Protein AF-A0A7S1B386-F1 (afdb_monomer_lite)

pLDDT: mean 81.48, std 10.41, range [51.34, 94.38]

Organism: Noctiluca scintillans (NCBI:txid2966)

Secondary structure (DSSP, 8-state):
---HHHHHHHHHHHHHHHHHHHHHHHHHHHHS-S-SSPPHHHHHHHIIIIIT-GGGS-TTT---HHHHHHTT-TT-SS-HHHHHHHHHHHHHT-B---S-TT---BHHHHHHHHHHHHHHHHHHHHHHHHHHHHHHT-

Sequence (138 aa):
AMGTWSKVTISAGFLLNLIMQWCFCAVAFSSFGDSDLPDVSAAKRWRYGVGHSDFWSDPVTSASLVSRVCGGDASLSFSTDQLNVVSTIAQYTQDLDLLVTTLPLTQGPILSMVASTLWSIVMCADLVDCIPLFLASS

Radius of gyration: 24.49 Å; chains: 1; bounding box: 49×34×74 Å

Structure (mmCIF, N/CA/C/O backbone):
data_AF-A0A7S1B386-F1
#
_entry.id   AF-A0A7S1B386-F1
#
loop_
_atom_site.group_PDB
_atom_site.id
_atom_site.type_symbol
_atom_site.label_atom_id
_atom_site.label_alt_id
_atom_site.label_comp_id
_atom_site.label_asym_id
_atom_site.label_entity_id
_atom_site.label_seq_id
_atom_site.pdbx_PDB_ins_code
_atom_site.Cartn_x
_atom_site.Cartn_y
_atom_site.Cartn_z
_atom_site.occupancy
_atom_site.B_iso_or_equiv
_atom_site.auth_seq_id
_atom_site.auth_comp_id
_atom_site.auth_asym_id
_atom_site.auth_atom_id
_atom_site.pdbx_PDB_model_num
ATOM 1 N N . ALA A 1 1 ? 23.442 9.063 -37.565 1.00 52.59 1 ALA A N 1
ATOM 2 C CA . ALA A 1 1 ? 21.992 9.271 -37.362 1.00 52.59 1 ALA A CA 1
ATOM 3 C C . ALA A 1 1 ? 21.390 7.948 -36.911 1.00 52.59 1 ALA A C 1
ATOM 5 O O . ALA A 1 1 ? 21.724 6.940 -37.515 1.00 52.59 1 ALA A O 1
ATOM 6 N N . MET A 1 2 ? 20.576 7.918 -35.850 1.00 59.19 2 MET A N 1
ATOM 7 C CA . MET A 1 2 ? 19.915 6.677 -35.414 1.00 59.19 2 MET A CA 1
ATOM 8 C C . MET A 1 2 ? 19.032 6.131 -36.542 1.00 59.19 2 MET A C 1
ATOM 10 O O . MET A 1 2 ? 18.110 6.824 -36.986 1.00 59.19 2 MET A O 1
ATOM 14 N N . GLY A 1 3 ? 19.319 4.908 -36.990 1.00 72.00 3 GLY A N 1
ATOM 15 C CA . GLY A 1 3 ? 18.514 4.208 -37.984 1.00 72.00 3 GLY A CA 1
ATOM 16 C C . GLY A 1 3 ? 17.096 3.950 -37.472 1.00 72.00 3 GLY A C 1
ATOM 17 O O . GLY A 1 3 ? 16.866 3.808 -36.270 1.00 72.00 3 GLY A O 1
ATOM 18 N N . THR A 1 4 ? 16.126 3.891 -38.385 1.00 77.06 4 THR A N 1
ATOM 19 C CA . THR A 1 4 ? 14.712 3.630 -38.059 1.00 77.06 4 THR A CA 1
ATOM 20 C C . THR A 1 4 ? 14.536 2.333 -37.261 1.00 77.06 4 THR A C 1
ATOM 22 O O . THR A 1 4 ? 13.754 2.305 -36.316 1.00 77.06 4 THR A O 1
ATOM 25 N N . TRP A 1 5 ? 15.326 1.298 -37.567 1.00 73.38 5 TRP A N 1
ATOM 26 C CA . TRP A 1 5 ? 15.319 0.013 -36.862 1.00 73.38 5 TRP A CA 1
ATOM 27 C C . TRP A 1 5 ? 15.709 0.126 -35.388 1.00 73.38 5 TRP A C 1
ATOM 29 O O . TRP A 1 5 ? 15.027 -0.437 -34.539 1.00 73.38 5 TRP A O 1
ATOM 39 N N . SER A 1 6 ? 16.725 0.929 -35.056 1.00 73.31 6 SER A N 1
ATOM 40 C CA . SER A 1 6 ? 17.130 1.152 -33.663 1.00 73.31 6 SER A CA 1
ATOM 41 C C . SER A 1 6 ? 16.005 1.789 -32.846 1.00 73.31 6 SER A C 1
ATOM 43 O O . SER A 1 6 ? 15.781 1.415 -31.699 1.00 73.31 6 SER A O 1
ATOM 45 N N . LYS A 1 7 ? 15.251 2.718 -33.446 1.00 76.88 7 LYS A N 1
ATOM 46 C CA . LYS A 1 7 ? 14.115 3.374 -32.782 1.00 76.88 7 LYS A CA 1
ATOM 47 C C . LYS A 1 7 ? 12.992 2.380 -32.491 1.00 76.88 7 LYS A C 1
ATOM 49 O O . LYS A 1 7 ? 12.478 2.365 -31.379 1.00 76.88 7 LYS A O 1
ATOM 54 N N . VAL A 1 8 ? 12.656 1.532 -33.466 1.00 80.69 8 VAL A N 1
ATOM 55 C CA . VAL A 1 8 ? 11.620 0.498 -33.316 1.00 80.69 8 VAL A CA 1
ATOM 56 C C . VAL A 1 8 ? 11.983 -0.483 -32.201 1.00 80.69 8 VAL A C 1
ATOM 58 O O . VAL A 1 8 ? 11.147 -0.751 -31.341 1.00 80.69 8 VAL A O 1
ATOM 61 N N . THR A 1 9 ? 13.228 -0.964 -32.161 1.00 78.31 9 THR A N 1
ATOM 62 C CA . THR A 1 9 ? 13.678 -1.919 -31.137 1.00 78.31 9 THR A CA 1
ATOM 63 C C . THR A 1 9 ? 13.667 -1.312 -29.734 1.00 78.31 9 THR A C 1
ATOM 65 O O . THR A 1 9 ? 13.185 -1.950 -28.799 1.00 78.31 9 THR A O 1
ATOM 68 N N . ILE A 1 10 ? 14.122 -0.063 -29.578 1.00 78.31 10 ILE A N 1
ATOM 69 C CA . ILE A 1 10 ? 14.097 0.645 -28.286 1.00 78.31 10 ILE A CA 1
ATOM 70 C C . ILE A 1 10 ? 12.654 0.846 -27.808 1.00 78.31 10 ILE A C 1
ATOM 72 O O . ILE A 1 10 ? 12.336 0.557 -26.655 1.00 78.31 10 ILE A O 1
ATOM 76 N N . SER A 1 11 ? 11.759 1.296 -28.693 1.00 80.31 11 SER A N 1
ATOM 77 C CA . SER A 1 11 ? 10.344 1.470 -28.355 1.00 80.31 11 SER A CA 1
ATOM 78 C C . SER A 1 11 ? 9.672 0.146 -27.979 1.00 80.31 11 SER A C 1
ATOM 80 O O . SER A 1 11 ? 8.919 0.105 -27.008 1.00 80.31 11 SER A O 1
ATOM 82 N N . ALA A 1 12 ? 9.969 -0.943 -28.692 1.00 82.88 12 ALA A N 1
ATOM 83 C CA . ALA A 1 12 ? 9.451 -2.270 -28.367 1.00 82.88 12 ALA A CA 1
ATOM 84 C C . ALA A 1 12 ? 9.957 -2.775 -27.004 1.00 82.88 12 ALA A C 1
ATOM 86 O O . ALA A 1 12 ? 9.168 -3.301 -26.221 1.00 82.88 12 ALA A O 1
ATOM 87 N N . GLY A 1 13 ? 11.240 -2.564 -26.686 1.00 81.88 13 GLY A N 1
ATOM 88 C CA . GLY A 1 13 ? 11.818 -2.918 -25.387 1.00 81.88 13 GLY A CA 1
ATOM 89 C C . GLY A 1 13 ? 11.176 -2.154 -24.228 1.00 81.88 13 GLY A C 1
ATOM 90 O O . GLY A 1 13 ? 10.820 -2.750 -23.214 1.00 81.88 13 GLY A O 1
ATOM 91 N N . PHE A 1 14 ? 10.939 -0.852 -24.399 1.00 81.62 14 PHE A N 1
ATOM 92 C CA . PHE A 1 14 ? 10.249 -0.047 -23.390 1.00 81.62 14 PHE A CA 1
ATOM 93 C C . PHE A 1 14 ? 8.806 -0.518 -23.152 1.00 81.62 14 PHE A C 1
ATOM 95 O O . PHE A 1 14 ? 8.384 -0.660 -22.004 1.00 81.62 14 PHE A O 1
ATOM 102 N N . LEU A 1 15 ? 8.059 -0.819 -24.220 1.00 85.25 15 LEU A N 1
ATOM 103 C CA . LEU A 1 15 ? 6.699 -1.356 -24.109 1.00 85.25 15 LEU A CA 1
ATOM 104 C C . LEU A 1 15 ? 6.677 -2.718 -23.408 1.00 85.25 15 LEU A C 1
ATOM 106 O O . LEU A 1 15 ? 5.839 -2.938 -22.536 1.00 85.25 15 LEU A O 1
ATOM 110 N N . LEU A 1 16 ? 7.614 -3.609 -23.742 1.00 85.50 16 LEU A N 1
ATOM 111 C CA . LEU A 1 16 ? 7.745 -4.899 -23.069 1.00 85.50 16 LEU A CA 1
ATOM 112 C C . LEU A 1 16 ? 8.034 -4.718 -21.574 1.00 85.50 16 LEU A C 1
ATOM 114 O O . LEU A 1 16 ? 7.426 -5.396 -20.752 1.00 85.50 16 LEU A O 1
ATOM 118 N N . ASN A 1 17 ? 8.902 -3.774 -21.214 1.00 84.06 17 ASN A N 1
ATOM 119 C CA . ASN A 1 17 ? 9.194 -3.459 -19.821 1.00 84.06 17 ASN A CA 1
ATOM 120 C C . ASN A 1 17 ? 7.954 -2.950 -19.067 1.00 84.06 17 ASN A C 1
ATOM 122 O O . ASN A 1 17 ? 7.694 -3.413 -17.961 1.00 84.06 17 ASN A O 1
ATOM 126 N N . LEU A 1 18 ? 7.138 -2.080 -19.671 1.00 84.31 18 LEU A N 1
ATOM 127 C CA . LEU A 1 18 ? 5.869 -1.653 -19.065 1.00 84.31 18 LEU A CA 1
ATOM 128 C C . LEU A 1 18 ? 4.897 -2.822 -18.863 1.00 84.31 18 LEU A C 1
ATOM 130 O O . LEU A 1 18 ? 4.250 -2.910 -17.821 1.00 84.31 18 LEU A O 1
ATOM 134 N N . ILE A 1 19 ? 4.812 -3.737 -19.833 1.00 88.94 19 ILE A N 1
ATOM 135 C CA . ILE A 1 19 ? 3.980 -4.941 -19.720 1.00 88.94 19 ILE A CA 1
ATOM 136 C C . ILE A 1 19 ? 4.492 -5.833 -18.585 1.00 88.94 19 ILE A C 1
ATOM 138 O O . ILE A 1 19 ? 3.699 -6.287 -17.769 1.00 88.94 19 ILE A O 1
ATOM 142 N N . MET A 1 20 ? 5.805 -6.050 -18.489 1.00 83.19 20 MET A N 1
ATOM 143 C CA . MET A 1 20 ? 6.414 -6.845 -17.419 1.00 83.19 20 MET A CA 1
ATOM 144 C C . MET A 1 20 ? 6.214 -6.206 -16.042 1.00 83.19 20 MET A C 1
ATOM 146 O O . MET A 1 20 ? 5.880 -6.915 -15.095 1.00 83.19 20 MET A O 1
ATOM 150 N N . GLN A 1 21 ? 6.349 -4.880 -15.939 1.00 85.19 21 GLN A N 1
ATOM 151 C CA . GLN A 1 21 ? 6.043 -4.112 -14.730 1.00 85.19 21 GLN A CA 1
ATOM 152 C C . GLN A 1 21 ? 4.589 -4.291 -14.313 1.00 85.19 21 GLN A C 1
ATOM 154 O O . GLN A 1 21 ? 4.304 -4.611 -13.160 1.00 85.19 21 GLN A O 1
ATOM 159 N N . TRP A 1 22 ? 3.666 -4.147 -15.261 1.00 87.62 22 TRP A N 1
ATOM 160 C CA . TRP A 1 22 ? 2.250 -4.345 -15.003 1.00 87.62 22 TRP A CA 1
ATOM 161 C C . TRP A 1 22 ? 1.940 -5.785 -14.580 1.00 87.62 22 TRP A C 1
ATOM 163 O O . TRP A 1 22 ? 1.255 -5.983 -13.581 1.00 87.62 22 TRP A O 1
ATOM 173 N N . CYS A 1 23 ? 2.492 -6.785 -15.272 1.00 88.06 23 CYS A N 1
ATOM 174 C CA . CYS A 1 23 ? 2.344 -8.195 -14.916 1.00 88.06 23 CYS A CA 1
ATOM 175 C C . CYS A 1 23 ? 2.892 -8.485 -13.517 1.00 88.06 23 CYS A C 1
ATOM 177 O O . CYS A 1 23 ? 2.242 -9.184 -12.748 1.00 88.06 23 CYS A O 1
ATOM 179 N N . PHE A 1 24 ? 4.052 -7.932 -13.158 1.00 84.31 24 PHE A N 1
ATOM 180 C CA . PHE A 1 24 ? 4.607 -8.078 -11.816 1.00 84.31 24 PHE A CA 1
ATOM 181 C C . PHE A 1 24 ? 3.700 -7.447 -10.763 1.00 84.31 24 PHE A C 1
ATOM 183 O O . PHE A 1 24 ? 3.382 -8.105 -9.780 1.00 84.31 24 PHE A O 1
ATOM 190 N N . CYS A 1 25 ? 3.224 -6.218 -10.980 1.00 84.19 25 CYS A N 1
ATOM 191 C CA . CYS A 1 25 ? 2.272 -5.574 -10.074 1.00 84.19 25 CYS A CA 1
ATOM 192 C C . CYS A 1 25 ? 0.965 -6.371 -9.959 1.00 84.19 25 CYS A C 1
ATOM 194 O O . CYS A 1 25 ? 0.437 -6.507 -8.861 1.00 84.19 25 CYS A O 1
ATOM 196 N N . ALA A 1 26 ? 0.465 -6.937 -11.060 1.00 85.12 26 ALA A N 1
ATOM 197 C CA . ALA A 1 26 ? -0.731 -7.773 -11.070 1.00 85.12 26 ALA A CA 1
ATOM 198 C C . ALA A 1 26 ? -0.521 -9.086 -10.301 1.00 85.12 26 ALA A C 1
ATOM 200 O O . ALA A 1 26 ? -1.368 -9.455 -9.493 1.00 85.12 26 ALA A O 1
ATOM 201 N N . VAL A 1 27 ? 0.619 -9.756 -10.496 1.00 84.50 27 VAL A N 1
ATOM 202 C CA . VAL A 1 27 ? 0.991 -10.973 -9.760 1.00 84.50 27 VAL A CA 1
ATOM 203 C C . VAL A 1 27 ? 1.231 -10.663 -8.289 1.00 84.50 27 VAL A C 1
ATOM 205 O O . VAL A 1 27 ? 0.808 -11.437 -7.439 1.00 84.50 27 VAL A O 1
ATOM 208 N N . ALA A 1 28 ? 1.868 -9.541 -7.963 1.00 81.56 28 ALA A N 1
ATOM 209 C CA . ALA A 1 28 ? 2.060 -9.113 -6.586 1.00 81.56 28 ALA A CA 1
ATOM 210 C C . ALA A 1 28 ? 0.710 -8.824 -5.920 1.00 81.56 28 ALA A C 1
ATOM 212 O O . ALA A 1 28 ? 0.461 -9.290 -4.813 1.00 81.56 28 ALA A O 1
ATOM 213 N N . PHE A 1 29 ? -0.196 -8.146 -6.625 1.00 78.81 29 PHE A N 1
ATOM 214 C CA . PHE A 1 29 ? -1.556 -7.908 -6.160 1.00 78.81 29 PHE A CA 1
ATOM 215 C C . PHE A 1 29 ? -2.354 -9.207 -5.990 1.00 78.81 29 PHE A C 1
ATOM 217 O O . PHE A 1 29 ? -3.084 -9.334 -5.022 1.00 78.81 29 PHE A O 1
ATOM 224 N N . SER A 1 30 ? -2.216 -10.196 -6.875 1.00 75.75 30 SER A N 1
ATOM 225 C CA . SER A 1 30 ? -2.954 -11.459 -6.740 1.00 75.75 30 SER A CA 1
ATOM 226 C C . SER A 1 30 ? -2.331 -12.430 -5.734 1.00 75.75 30 SER A C 1
ATOM 228 O O . SER A 1 30 ? -3.049 -13.186 -5.098 1.00 75.75 30 SER A O 1
ATOM 230 N N . SER A 1 31 ? -1.001 -12.452 -5.622 1.00 69.25 31 SER A N 1
ATOM 231 C CA . SER A 1 31 ? -0.255 -13.458 -4.842 1.00 69.25 31 SER A CA 1
ATOM 232 C C . SER A 1 31 ? 0.057 -12.994 -3.426 1.00 69.25 31 SER A C 1
ATOM 234 O O . SER A 1 31 ? 0.184 -13.821 -2.531 1.00 69.25 31 SER A O 1
ATOM 236 N N . PHE A 1 32 ? 0.191 -11.682 -3.223 1.00 62.12 32 PHE A N 1
ATOM 237 C CA . PHE A 1 32 ? 0.335 -11.070 -1.900 1.00 62.12 32 PHE A CA 1
ATOM 238 C C . PHE A 1 32 ? -0.915 -10.291 -1.472 1.00 62.12 32 PHE A C 1
ATOM 240 O O . PHE A 1 32 ? -0.957 -9.789 -0.354 1.00 62.12 32 PHE A O 1
ATOM 247 N N . GLY A 1 33 ? -1.918 -10.158 -2.347 1.00 57.34 33 GLY A N 1
ATOM 248 C CA . GLY A 1 33 ? -3.206 -9.543 -2.020 1.00 57.34 33 GLY A CA 1
ATOM 249 C C . GLY A 1 33 ? -4.317 -10.539 -1.702 1.00 57.34 33 GLY A C 1
ATOM 250 O O . GLY A 1 33 ? -5.454 -10.098 -1.543 1.00 57.34 33 GLY A O 1
ATOM 251 N N . ASP A 1 34 ? -4.009 -11.835 -1.541 1.00 56.66 34 ASP A N 1
ATOM 252 C CA . ASP A 1 34 ? -4.797 -12.684 -0.638 1.00 56.66 34 ASP A CA 1
ATOM 253 C C . ASP A 1 34 ? -4.614 -12.083 0.757 1.00 56.66 34 ASP A C 1
ATOM 255 O O . ASP A 1 34 ? -3.609 -12.268 1.442 1.00 56.66 34 ASP A O 1
ATOM 259 N N . SER A 1 35 ? -5.513 -11.164 1.069 1.00 58.50 35 SER A N 1
ATOM 260 C CA . SER A 1 35 ? -5.289 -10.174 2.090 1.00 58.50 35 SER A CA 1
ATOM 261 C C . SER A 1 35 ? -5.550 -10.787 3.457 1.00 58.50 35 SER A C 1
ATOM 263 O O . SER A 1 35 ? -6.674 -11.183 3.750 1.00 58.50 35 SER A O 1
ATOM 265 N N . ASP A 1 36 ? -4.571 -10.701 4.359 1.00 63.16 36 ASP A N 1
ATOM 266 C CA . ASP A 1 36 ? -4.840 -10.718 5.809 1.00 63.16 36 ASP A CA 1
ATOM 267 C C . ASP A 1 36 ? -5.871 -9.634 6.205 1.00 63.16 36 ASP A C 1
ATOM 269 O O . ASP A 1 36 ? -6.411 -9.622 7.311 1.00 63.16 36 ASP A O 1
ATOM 273 N N . LEU A 1 37 ? -6.170 -8.699 5.293 1.00 75.75 37 LEU A N 1
ATOM 274 C CA . LEU A 1 37 ? -7.257 -7.747 5.431 1.00 75.75 37 LEU A CA 1
ATOM 275 C C . LEU A 1 37 ? -8.614 -8.441 5.207 1.00 75.75 37 LEU A C 1
ATOM 277 O O . LEU A 1 37 ? -8.853 -9.028 4.151 1.00 75.75 37 LEU A O 1
ATOM 281 N N . PRO A 1 38 ? -9.551 -8.333 6.159 1.00 81.69 38 PRO A N 1
ATOM 282 C CA . PRO A 1 38 ? -10.901 -8.836 5.976 1.00 81.69 38 PRO A CA 1
ATOM 283 C C . PRO A 1 38 ? -11.626 -8.056 4.877 1.00 81.69 38 PRO A C 1
ATOM 285 O O . PRO A 1 38 ? -11.454 -6.842 4.738 1.00 81.69 38 PRO A O 1
ATOM 288 N N . ASP A 1 39 ? -12.532 -8.734 4.169 1.00 87.31 39 ASP A N 1
ATOM 289 C CA . ASP A 1 39 ? -13.489 -8.059 3.293 1.00 87.31 39 ASP A CA 1
ATOM 290 C C . ASP A 1 39 ? -14.220 -6.934 4.051 1.00 87.31 39 ASP A C 1
ATOM 292 O O . ASP A 1 39 ? -14.539 -7.048 5.241 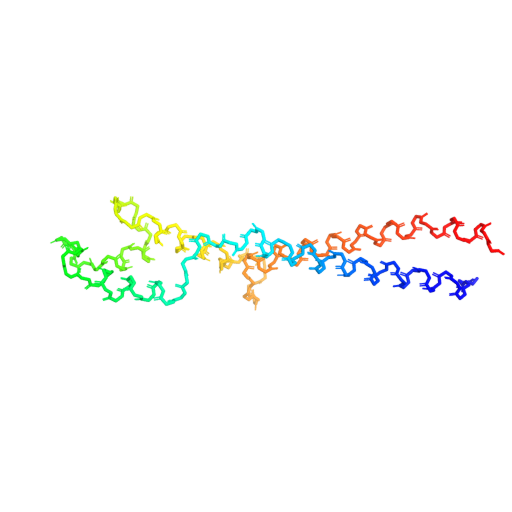1.00 87.31 39 ASP A O 1
ATOM 296 N N . VAL A 1 40 ? -14.549 -5.853 3.345 1.00 88.31 40 VAL A N 1
ATOM 297 C CA . VAL A 1 40 ? -15.209 -4.675 3.918 1.00 88.31 40 VAL A CA 1
ATOM 298 C C . VAL A 1 40 ? -16.518 -5.059 4.611 1.00 88.31 40 VAL A C 1
ATOM 300 O O . VAL A 1 40 ? -16.853 -4.494 5.659 1.00 88.31 40 VAL A O 1
ATOM 303 N N . SER A 1 41 ? -17.267 -6.028 4.072 1.00 91.50 41 SER A N 1
ATOM 304 C CA . SER A 1 41 ? -18.504 -6.490 4.709 1.00 91.50 41 SER A CA 1
ATOM 305 C C . SER A 1 41 ? -18.233 -7.259 6.007 1.00 91.50 41 SER A C 1
ATOM 307 O O . SER A 1 41 ? -18.957 -7.073 6.990 1.00 91.50 41 SER A O 1
ATOM 309 N N . ALA A 1 42 ? -17.167 -8.062 6.051 1.00 90.00 42 ALA A N 1
ATOM 310 C CA . ALA A 1 42 ? -16.738 -8.785 7.243 1.00 90.00 42 ALA A CA 1
ATOM 311 C C . ALA A 1 42 ? -16.231 -7.821 8.328 1.00 90.00 42 ALA A C 1
ATOM 313 O O . ALA A 1 42 ? -16.661 -7.921 9.479 1.00 90.00 42 ALA A O 1
ATOM 314 N N . ALA A 1 43 ? -15.422 -6.827 7.954 1.00 90.75 43 ALA A N 1
ATOM 315 C CA . ALA A 1 43 ? -14.944 -5.783 8.858 1.00 90.75 43 ALA A CA 1
ATOM 316 C C . ALA A 1 43 ? -16.105 -4.978 9.468 1.00 90.75 43 ALA A C 1
ATOM 318 O O . ALA A 1 43 ? -16.154 -4.764 10.682 1.00 90.75 43 ALA A O 1
ATOM 319 N N . LYS A 1 44 ? -17.091 -4.583 8.648 1.00 93.31 44 LYS A N 1
ATOM 320 C CA . LYS A 1 44 ? -18.309 -3.907 9.126 1.00 93.31 44 LYS A CA 1
ATOM 321 C C . LYS A 1 44 ? -19.115 -4.797 10.066 1.00 93.31 44 LYS A C 1
ATOM 323 O O . LYS A 1 44 ? -19.549 -4.328 11.117 1.00 93.31 44 LYS A O 1
ATOM 328 N N . ARG A 1 45 ? -19.301 -6.074 9.717 1.00 94.19 45 ARG A N 1
ATOM 329 C CA . ARG A 1 45 ? -20.034 -7.032 10.557 1.00 94.19 45 ARG A CA 1
ATOM 330 C C . ARG A 1 45 ? -19.375 -7.187 11.923 1.00 94.19 45 ARG A C 1
ATOM 332 O O . ARG A 1 45 ? -20.076 -7.129 12.927 1.00 94.19 45 ARG A O 1
ATOM 339 N N . TRP A 1 46 ? -18.052 -7.326 11.972 1.00 93.75 46 TRP A N 1
ATOM 340 C CA . TRP A 1 46 ? -17.322 -7.360 13.238 1.00 93.75 46 TRP A CA 1
ATOM 341 C C . TRP A 1 46 ? -17.502 -6.056 14.020 1.00 93.75 46 TRP A C 1
ATOM 343 O O . TRP A 1 46 ? -17.875 -6.103 15.191 1.00 93.75 46 TRP A O 1
ATOM 353 N N . ARG A 1 47 ? -17.322 -4.900 13.367 1.00 93.62 47 ARG A N 1
ATOM 354 C CA . ARG A 1 47 ? -17.412 -3.581 14.010 1.00 93.62 47 ARG A CA 1
ATOM 355 C C . ARG A 1 47 ? -18.758 -3.368 14.698 1.00 93.62 47 ARG A C 1
ATOM 357 O O . ARG A 1 47 ? -18.788 -2.973 15.857 1.00 93.62 47 ARG A O 1
ATOM 364 N N . TYR A 1 48 ? -19.856 -3.636 13.995 1.00 93.75 48 TYR A N 1
ATOM 365 C CA . TYR A 1 48 ? -21.203 -3.411 14.524 1.00 93.75 48 TYR A CA 1
ATOM 366 C C . TYR A 1 48 ? -21.724 -4.560 15.391 1.00 93.75 48 TYR A C 1
ATOM 368 O O . TYR A 1 48 ? -22.558 -4.319 16.254 1.00 93.75 48 TYR A O 1
ATOM 376 N N . GLY A 1 49 ? -21.258 -5.792 15.172 1.00 91.69 49 GLY A N 1
ATOM 377 C CA . GLY A 1 49 ? -21.725 -6.962 15.917 1.00 91.69 49 GLY A CA 1
ATOM 378 C C . GLY A 1 49 ? -20.964 -7.199 17.219 1.00 91.69 49 GLY A C 1
ATOM 379 O O . GLY A 1 49 ? -21.568 -7.340 18.275 1.00 91.69 49 GLY A O 1
ATOM 380 N N . VAL A 1 50 ? -19.634 -7.250 17.146 1.00 92.75 50 VAL A N 1
ATOM 381 C CA . VAL A 1 50 ? -18.765 -7.591 18.287 1.00 92.75 50 VAL A CA 1
ATOM 382 C C . VAL A 1 50 ? -18.115 -6.340 18.859 1.00 92.75 50 VAL A C 1
ATOM 384 O O . VAL A 1 50 ? -18.100 -6.133 20.068 1.00 92.75 50 VAL A O 1
ATOM 387 N N . GLY A 1 51 ? -17.608 -5.480 17.982 1.00 91.50 51 GLY A N 1
ATOM 388 C CA . GLY A 1 51 ? -16.774 -4.345 18.344 1.00 91.50 51 GLY A CA 1
ATOM 389 C C . GLY A 1 51 ? -17.464 -3.260 19.186 1.00 91.50 51 GLY A C 1
ATOM 390 O O . GLY A 1 51 ? -16.809 -2.580 19.976 1.00 91.50 51 GLY A O 1
ATOM 391 N N . HIS A 1 52 ? -18.780 -3.113 19.038 1.00 94.00 52 HIS A N 1
ATOM 392 C CA . HIS A 1 52 ? -19.611 -2.197 19.826 1.00 94.00 52 HIS A CA 1
ATOM 393 C C . HIS A 1 52 ? -20.481 -2.909 20.875 1.00 94.00 52 HIS A C 1
ATOM 395 O O . HIS A 1 52 ? -21.348 -2.278 21.465 1.00 94.00 52 HIS A O 1
ATOM 401 N N . SER A 1 53 ? -20.271 -4.205 21.116 1.00 92.25 53 SER A N 1
ATOM 402 C CA . SER A 1 53 ? -21.001 -4.927 22.159 1.00 92.25 53 SER A CA 1
ATOM 403 C C . SER A 1 53 ? -20.537 -4.486 23.548 1.00 92.25 53 SER A C 1
ATOM 405 O O . SER A 1 53 ? -19.344 -4.571 23.848 1.00 92.25 53 SER A O 1
ATOM 407 N N . ASP A 1 54 ? -21.480 -4.131 24.424 1.00 89.25 54 ASP A N 1
ATOM 408 C CA . ASP A 1 54 ? -21.210 -3.764 25.823 1.00 89.25 54 ASP A CA 1
ATOM 409 C C . ASP A 1 54 ? -20.451 -4.863 26.577 1.00 89.25 54 ASP A C 1
ATOM 411 O O . ASP A 1 54 ? -19.608 -4.568 27.420 1.00 89.25 54 ASP A O 1
ATOM 415 N N . PHE A 1 55 ? -20.677 -6.132 26.217 1.00 91.12 55 PHE A N 1
ATOM 416 C CA . PHE A 1 55 ? -19.963 -7.277 26.793 1.00 91.12 55 PHE A CA 1
ATOM 417 C C . PHE A 1 55 ? -18.434 -7.172 26.656 1.00 91.12 55 PHE A C 1
ATOM 419 O O . PHE A 1 55 ? -17.707 -7.647 27.522 1.00 91.12 55 PHE A O 1
ATOM 426 N N . TRP A 1 56 ? -17.947 -6.551 25.578 1.00 89.75 56 TRP A N 1
ATOM 427 C CA . TRP A 1 56 ? -16.517 -6.386 25.299 1.00 89.75 56 TRP A CA 1
ATOM 428 C C . TRP A 1 56 ? -16.007 -4.972 25.602 1.00 89.75 56 TRP A C 1
ATOM 430 O O . TRP A 1 56 ? -14.882 -4.629 25.228 1.00 89.75 56 TRP A O 1
ATOM 440 N N . 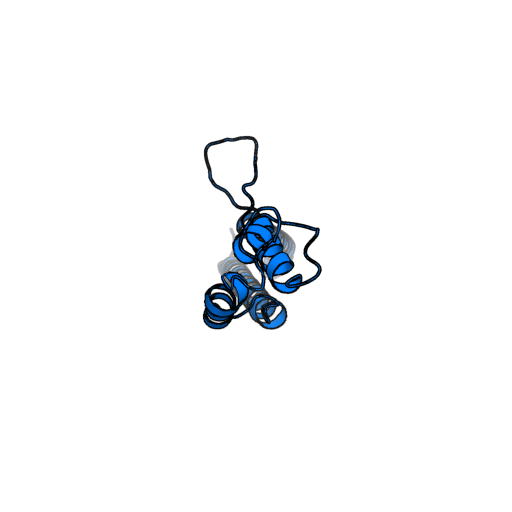SER A 1 57 ? -16.827 -4.137 26.243 1.00 91.25 57 SER A N 1
ATOM 441 C CA . SER A 1 57 ? -16.395 -2.819 26.699 1.00 91.25 57 SER A CA 1
ATOM 442 C C . SER A 1 57 ? -15.394 -2.942 27.849 1.00 91.25 57 SER A C 1
ATOM 444 O O . SER A 1 57 ? -15.424 -3.893 28.633 1.00 91.25 57 SER A O 1
ATOM 446 N N . ASP A 1 58 ? -14.467 -1.991 27.932 1.00 90.12 58 ASP A N 1
ATOM 447 C CA . ASP A 1 58 ? -13.560 -1.902 29.072 1.00 90.12 58 ASP A CA 1
ATOM 448 C C . ASP A 1 58 ? -14.360 -1.549 30.340 1.00 90.12 58 ASP A C 1
ATOM 450 O O . ASP A 1 58 ? -14.992 -0.491 30.378 1.00 90.12 58 ASP A O 1
ATOM 454 N N . PRO A 1 59 ? -14.321 -2.384 31.392 1.00 88.75 59 PRO A N 1
ATOM 455 C CA . PRO A 1 59 ? -15.098 -2.157 32.607 1.00 88.75 59 PRO A CA 1
ATOM 456 C C . PRO A 1 59 ? -14.676 -0.902 33.386 1.00 88.75 59 PRO A C 1
ATOM 458 O O . PRO A 1 59 ? -15.450 -0.416 34.208 1.00 88.75 59 PRO A O 1
ATOM 461 N N . VAL A 1 60 ? -13.466 -0.382 33.164 1.00 90.00 60 VAL A N 1
ATOM 462 C CA . VAL A 1 60 ? -12.938 0.799 33.860 1.00 90.00 60 VAL A CA 1
ATOM 463 C C . VAL A 1 60 ? -13.231 2.071 33.074 1.00 90.00 60 VAL A C 1
ATOM 465 O O . VAL A 1 60 ? -13.741 3.041 33.632 1.00 90.00 60 VAL A O 1
ATOM 468 N N . THR A 1 61 ? -12.914 2.085 31.778 1.00 91.31 61 THR A N 1
ATOM 469 C CA . THR A 1 61 ? -13.046 3.292 30.940 1.00 91.31 61 THR A CA 1
ATOM 470 C C . THR A 1 61 ? -14.382 3.382 30.206 1.00 91.31 61 THR A C 1
ATOM 472 O O . THR A 1 61 ? -14.692 4.423 29.629 1.00 91.31 61 THR A O 1
ATOM 475 N N . SER A 1 62 ? -15.176 2.303 30.204 1.00 91.56 62 SER A N 1
ATOM 476 C CA . SER A 1 62 ? -16.362 2.128 29.349 1.00 91.56 62 SER A CA 1
ATOM 477 C C . SER A 1 62 ? -16.066 2.286 27.849 1.00 91.56 62 SER A C 1
ATOM 479 O O . SER A 1 62 ? -16.976 2.484 27.043 1.00 91.56 62 SER A O 1
ATOM 481 N N . ALA A 1 63 ? -14.794 2.205 27.440 1.00 92.38 63 ALA A N 1
ATOM 482 C CA . ALA A 1 63 ? -14.418 2.296 26.039 1.00 92.38 63 ALA A CA 1
ATOM 483 C C . ALA A 1 63 ? -14.845 1.028 25.292 1.00 92.38 63 ALA A C 1
ATOM 485 O O . ALA A 1 63 ? -14.564 -0.094 25.718 1.00 92.38 63 ALA A O 1
ATOM 486 N N . SER A 1 64 ? -15.495 1.206 24.140 1.00 93.94 64 SER A N 1
ATOM 487 C CA . SER A 1 64 ? -15.818 0.083 23.252 1.00 93.94 64 SER A CA 1
ATOM 488 C C . SER A 1 64 ? -14.555 -0.600 22.725 1.00 93.94 64 SER A C 1
ATOM 490 O O . SER A 1 64 ? -13.512 0.039 22.547 1.00 93.94 64 SER A O 1
ATOM 492 N N . LEU A 1 65 ? -14.675 -1.884 22.387 1.00 93.38 65 LEU A N 1
ATOM 493 C CA . LEU A 1 65 ? -13.592 -2.657 21.784 1.00 93.38 65 LEU A CA 1
ATOM 494 C C . LEU A 1 65 ? -13.068 -2.003 20.496 1.00 93.38 65 LEU A C 1
ATOM 496 O O . LEU A 1 65 ? -11.860 -1.927 20.293 1.00 93.38 65 LEU A O 1
ATOM 500 N N . VAL A 1 66 ? -13.957 -1.448 19.666 1.00 94.38 66 VAL A N 1
ATOM 501 C CA . VAL A 1 66 ? -1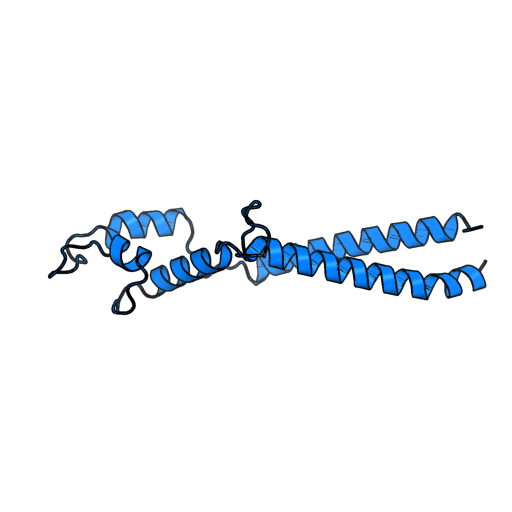3.572 -0.696 18.455 1.00 94.38 66 VAL A CA 1
ATOM 502 C C . VAL A 1 66 ? -12.696 0.500 18.796 1.00 94.38 66 VAL A C 1
ATOM 504 O O . VAL A 1 66 ? -11.683 0.709 18.137 1.00 94.38 66 VAL A O 1
ATOM 507 N N . SER A 1 67 ? -13.057 1.275 19.822 1.00 93.25 67 SER A N 1
ATOM 508 C CA . SER A 1 67 ? -12.272 2.445 20.224 1.00 93.25 67 SER A CA 1
ATOM 509 C C . SER A 1 67 ? -10.862 2.056 20.659 1.00 93.25 67 SER A C 1
ATOM 511 O O . SER A 1 67 ? -9.912 2.767 20.349 1.00 93.25 67 SER A O 1
ATOM 513 N N . ARG A 1 68 ? -10.721 0.924 21.354 1.00 93.06 68 ARG A N 1
ATOM 514 C CA . ARG A 1 68 ? -9.428 0.416 21.828 1.00 93.06 68 ARG A CA 1
ATOM 515 C C . ARG A 1 68 ? -8.580 -0.145 20.686 1.00 93.06 68 ARG A C 1
ATOM 517 O O . ARG A 1 68 ? -7.402 0.182 20.593 1.00 93.06 68 ARG A O 1
ATOM 524 N N . VAL A 1 69 ? -9.190 -0.900 19.769 1.00 94.12 69 VAL A N 1
ATOM 525 C CA . VAL A 1 69 ? -8.524 -1.409 18.556 1.00 94.12 69 VAL A CA 1
ATOM 526 C C . VAL A 1 69 ? -8.050 -0.257 17.668 1.00 94.12 69 VAL A C 1
ATOM 528 O O . VAL A 1 69 ? -6.885 -0.216 17.285 1.00 94.12 69 VAL A O 1
ATOM 531 N N . CYS A 1 70 ? -8.915 0.720 17.380 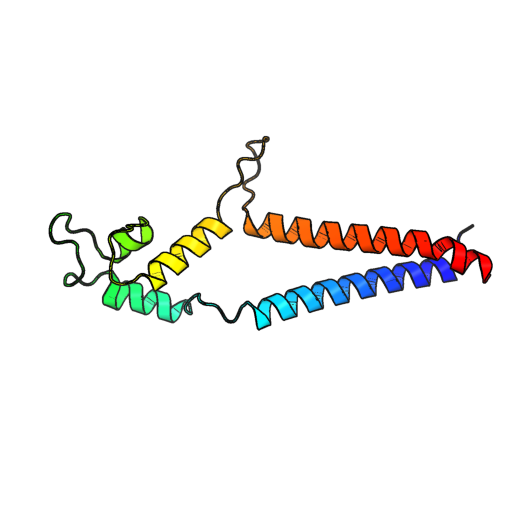1.00 91.94 70 CYS A N 1
ATOM 532 C CA . CYS A 1 70 ? -8.538 1.900 16.598 1.00 91.94 70 CYS A CA 1
ATOM 533 C C . CYS A 1 70 ? -7.529 2.802 17.327 1.00 91.94 70 CYS A C 1
ATOM 535 O O . CYS A 1 70 ? -6.792 3.531 16.672 1.00 91.94 70 CYS A O 1
ATOM 537 N N . GLY A 1 71 ? -7.497 2.750 18.660 1.00 91.62 71 GLY A N 1
ATOM 538 C CA . GLY A 1 71 ? -6.520 3.445 19.497 1.00 91.62 71 GLY A CA 1
ATOM 539 C C . GLY A 1 71 ? -5.183 2.715 19.654 1.00 91.62 71 GLY A C 1
ATOM 540 O O . GLY A 1 71 ? -4.305 3.242 20.330 1.00 91.62 71 GLY A O 1
ATOM 541 N N . GLY A 1 72 ? -5.012 1.527 19.063 1.00 89.69 72 GLY A N 1
ATOM 542 C CA . GLY A 1 72 ? -3.759 0.774 19.150 1.00 89.69 72 GLY A CA 1
ATOM 543 C C . GLY A 1 72 ? -3.475 0.183 20.537 1.00 89.69 72 GLY A C 1
ATOM 544 O O . GLY A 1 72 ? -2.314 0.067 20.922 1.00 89.69 72 GLY A O 1
ATOM 545 N N . ASP A 1 73 ? -4.508 -0.158 21.313 1.00 90.50 73 ASP A N 1
ATOM 546 C CA . ASP A 1 73 ? -4.345 -0.679 22.674 1.00 90.50 73 ASP A CA 1
ATOM 547 C C . ASP A 1 73 ? -3.656 -2.058 22.695 1.00 90.50 73 ASP A C 1
ATOM 549 O O . ASP A 1 73 ? -4.273 -3.092 22.438 1.00 90.50 73 ASP A O 1
ATOM 553 N N . ALA A 1 74 ? -2.374 -2.073 23.068 1.00 84.31 74 ALA A N 1
ATOM 554 C CA . ALA A 1 74 ? -1.547 -3.277 23.139 1.00 84.31 74 ALA A CA 1
ATOM 555 C C . ALA A 1 74 ? -1.957 -4.268 24.249 1.00 84.31 74 ALA A C 1
ATOM 557 O O . ALA A 1 74 ? -1.467 -5.396 24.268 1.00 84.31 74 ALA A O 1
ATOM 558 N N . SER A 1 75 ? -2.838 -3.877 25.179 1.00 86.44 75 SER A N 1
ATOM 559 C CA . SER A 1 75 ? -3.318 -4.756 26.258 1.00 86.44 75 SER A CA 1
ATOM 560 C C . SER A 1 75 ? -4.453 -5.696 25.830 1.00 86.44 75 SER A C 1
ATOM 562 O O . SER A 1 75 ? -4.879 -6.555 26.607 1.00 86.44 75 SER A O 1
ATOM 564 N N . LEU A 1 76 ? -4.960 -5.549 24.603 1.00 85.81 76 LEU A N 1
ATOM 565 C CA . LEU A 1 76 ? -6.022 -6.385 24.055 1.00 85.81 76 LEU A CA 1
ATOM 566 C C . LEU A 1 76 ? -5.515 -7.805 23.761 1.00 85.81 76 LEU A C 1
ATOM 568 O O . LEU A 1 76 ? -4.834 -8.057 22.770 1.00 85.81 76 LEU A O 1
ATOM 572 N N . SER A 1 77 ? -5.909 -8.758 24.608 1.00 82.31 77 SER A N 1
ATOM 573 C CA . SER A 1 77 ? -5.681 -10.194 24.385 1.00 82.31 77 SER A CA 1
ATOM 574 C C . SER A 1 77 ? -6.641 -10.813 23.362 1.00 82.31 77 SER A C 1
ATOM 576 O O . SER A 1 77 ? -6.417 -11.929 22.899 1.00 82.31 77 SER A O 1
ATOM 578 N N . PHE A 1 78 ? -7.712 -10.098 23.011 1.00 74.44 78 PHE A N 1
ATOM 579 C CA . PHE A 1 78 ? -8.722 -10.490 22.035 1.00 74.44 78 PHE A CA 1
ATOM 580 C C . PHE A 1 78 ? -8.831 -9.411 20.950 1.00 74.44 78 PHE A C 1
ATOM 582 O O . PHE A 1 78 ? -8.749 -8.222 21.245 1.00 74.44 78 PHE A O 1
ATOM 589 N N . SER A 1 79 ? -9.066 -9.813 19.698 1.00 85.00 79 SER A N 1
ATOM 590 C CA . SER A 1 79 ? -9.069 -8.935 18.504 1.00 85.00 79 SER A CA 1
ATOM 591 C C . SER A 1 79 ? -7.691 -8.465 18.015 1.00 85.00 79 SER A C 1
ATOM 593 O O . SER A 1 79 ? -7.571 -7.398 17.408 1.00 85.00 79 SER A O 1
ATOM 595 N N . THR A 1 80 ? -6.652 -9.275 18.242 1.00 85.56 80 THR A N 1
ATOM 596 C CA . THR A 1 80 ? -5.298 -9.049 17.708 1.00 85.56 80 THR A CA 1
ATOM 597 C C . THR A 1 80 ? -5.301 -8.924 16.185 1.00 85.56 80 THR A C 1
ATOM 599 O O . THR A 1 80 ? -4.617 -8.060 15.650 1.00 85.56 80 THR A O 1
ATOM 602 N N . ASP A 1 81 ? -6.137 -9.696 15.488 1.00 87.38 81 ASP A N 1
ATOM 603 C CA . ASP A 1 81 ? -6.250 -9.623 14.027 1.00 87.38 81 ASP A CA 1
ATOM 604 C C . ASP A 1 81 ? -6.736 -8.243 13.568 1.00 87.38 81 ASP A C 1
ATOM 606 O O . ASP A 1 81 ? -6.157 -7.642 12.667 1.00 87.38 81 ASP A O 1
ATOM 610 N N . GLN A 1 82 ? -7.760 -7.680 14.219 1.00 91.00 82 GLN A N 1
ATOM 611 C CA . GLN A 1 82 ? -8.260 -6.347 13.871 1.00 91.00 82 GLN A CA 1
ATOM 612 C C . GLN A 1 82 ? -7.257 -5.247 14.229 1.00 91.00 82 GLN A C 1
ATOM 614 O O . GLN A 1 82 ? -7.147 -4.266 13.495 1.00 91.00 82 GLN A O 1
ATOM 619 N N . LEU A 1 83 ? -6.498 -5.421 15.313 1.00 90.56 83 LEU A N 1
ATOM 620 C CA . LEU A 1 83 ? -5.372 -4.554 15.665 1.00 90.56 83 LEU A CA 1
ATOM 621 C C . LEU A 1 83 ? -4.278 -4.582 14.592 1.00 90.56 83 LEU A C 1
ATOM 623 O O . LEU A 1 83 ? -3.842 -3.522 14.150 1.00 90.56 83 LEU A O 1
ATOM 627 N N . ASN A 1 84 ? -3.889 -5.769 14.126 1.00 88.62 84 ASN A N 1
ATOM 628 C CA . ASN A 1 84 ? -2.890 -5.948 13.071 1.00 88.62 84 ASN A CA 1
ATOM 629 C C . ASN A 1 84 ? -3.352 -5.327 11.748 1.00 88.62 84 ASN A C 1
ATOM 631 O O . ASN A 1 84 ? -2.578 -4.643 11.079 1.00 88.62 84 ASN A O 1
ATOM 635 N N . VAL A 1 85 ? -4.629 -5.496 11.398 1.00 88.25 85 VAL A N 1
ATOM 636 C CA . VAL A 1 85 ? -5.243 -4.864 10.221 1.00 88.25 85 VAL A CA 1
ATOM 637 C C . VAL A 1 85 ? -5.178 -3.340 10.324 1.00 88.25 85 VAL A C 1
ATOM 639 O O . VAL A 1 85 ? -4.712 -2.681 9.394 1.00 88.25 85 VAL A O 1
ATOM 642 N N . VAL A 1 86 ? -5.602 -2.763 11.454 1.00 89.88 86 VAL A N 1
ATOM 643 C CA . VAL A 1 86 ? -5.554 -1.306 11.668 1.00 89.88 86 VAL A CA 1
ATOM 644 C C . VAL A 1 86 ? -4.114 -0.794 11.646 1.00 89.88 86 VAL A C 1
ATOM 646 O O . VAL A 1 86 ? -3.846 0.218 11.005 1.00 89.88 86 VAL A O 1
ATOM 649 N N . SER A 1 87 ? -3.188 -1.509 12.285 1.00 89.00 87 SER A N 1
ATOM 650 C CA . SER A 1 87 ? -1.753 -1.211 12.283 1.00 89.00 87 SER A CA 1
ATOM 651 C C . SER A 1 87 ? -1.172 -1.204 10.868 1.00 89.00 87 SER A C 1
ATOM 653 O O . SER A 1 87 ? -0.469 -0.263 10.503 1.00 89.00 87 SER A O 1
ATOM 655 N N . THR A 1 88 ? -1.505 -2.209 10.060 1.00 87.06 88 THR A N 1
ATOM 656 C CA . THR A 1 88 ? -1.022 -2.342 8.680 1.00 87.06 88 THR A CA 1
ATOM 657 C C . THR A 1 88 ? -1.544 -1.204 7.808 1.00 87.06 88 THR A C 1
ATOM 659 O O . THR A 1 88 ? -0.778 -0.591 7.064 1.00 87.06 88 THR A O 1
ATOM 662 N N . ILE A 1 89 ? -2.835 -0.872 7.930 1.00 85.69 89 ILE A N 1
ATOM 663 C CA . ILE A 1 89 ? -3.434 0.258 7.211 1.00 85.69 89 ILE A CA 1
ATOM 664 C C . ILE A 1 89 ? -2.754 1.560 7.632 1.00 85.69 89 ILE A C 1
ATOM 666 O O . ILE A 1 89 ? -2.313 2.309 6.765 1.00 85.69 89 ILE A O 1
ATOM 670 N N . ALA A 1 90 ? -2.622 1.801 8.939 1.00 88.38 90 ALA A N 1
ATOM 671 C CA . ALA A 1 90 ? -2.012 3.016 9.467 1.00 88.38 90 ALA A CA 1
ATOM 672 C C . ALA A 1 90 ? -0.571 3.194 8.973 1.00 88.38 90 ALA A C 1
ATOM 674 O O . ALA A 1 90 ? -0.209 4.294 8.571 1.00 88.38 90 ALA A O 1
ATOM 675 N N . GLN A 1 91 ? 0.219 2.117 8.939 1.00 86.31 91 GLN A N 1
ATOM 676 C CA . GLN A 1 91 ? 1.584 2.142 8.416 1.00 86.31 91 GLN A CA 1
ATOM 677 C C . GLN A 1 91 ? 1.621 2.422 6.907 1.00 86.31 91 GLN A C 1
ATOM 679 O O . GLN A 1 91 ? 2.448 3.199 6.438 1.00 86.31 91 GLN A O 1
ATOM 684 N N . TYR A 1 92 ? 0.716 1.824 6.131 1.00 83.06 92 TYR A N 1
ATOM 685 C CA . TYR A 1 92 ? 0.650 2.054 4.686 1.00 83.06 92 TYR A CA 1
ATOM 686 C C . TYR A 1 92 ? 0.228 3.492 4.341 1.00 83.06 92 TYR A C 1
ATOM 688 O O . TYR A 1 92 ? 0.735 4.080 3.380 1.00 83.06 92 TYR A O 1
ATOM 696 N N . THR A 1 93 ? -0.691 4.064 5.125 1.00 85.38 93 THR A N 1
ATOM 697 C CA . THR A 1 93 ? -1.223 5.422 4.940 1.00 85.38 93 THR A CA 1
ATOM 698 C C . THR A 1 93 ? -0.471 6.487 5.727 1.00 85.38 93 THR A C 1
ATOM 700 O O . THR A 1 93 ? -0.910 7.632 5.730 1.00 85.38 93 THR A O 1
ATOM 703 N N . GLN A 1 94 ? 0.615 6.132 6.415 1.00 85.75 94 GLN A N 1
ATOM 704 C CA . GLN A 1 94 ? 1.370 7.084 7.216 1.00 85.75 94 GLN A CA 1
ATOM 705 C C . GLN A 1 94 ? 1.933 8.188 6.315 1.00 85.75 94 GLN A C 1
ATOM 707 O O . GLN A 1 94 ? 2.529 7.903 5.269 1.00 85.75 94 GLN A O 1
ATOM 712 N N . ASP A 1 95 ? 1.722 9.440 6.721 1.00 83.31 95 ASP A N 1
ATOM 713 C CA . ASP A 1 95 ? 2.289 10.598 6.039 1.00 83.31 95 ASP A CA 1
ATOM 714 C C . ASP A 1 95 ? 3.815 10.562 6.161 1.00 83.31 95 ASP A C 1
ATOM 716 O O . ASP A 1 95 ? 4.369 10.314 7.238 1.00 83.31 95 ASP A O 1
ATOM 720 N N . LEU A 1 96 ? 4.506 10.798 5.046 1.00 75.12 96 LEU A N 1
ATOM 721 C CA . LEU A 1 96 ? 5.946 11.001 5.074 1.00 75.12 96 LEU A CA 1
ATOM 722 C C . LEU A 1 96 ? 6.236 12.470 5.368 1.00 75.12 96 LEU A C 1
ATOM 724 O O . LEU A 1 96 ? 6.021 13.332 4.515 1.00 75.12 96 LEU A O 1
ATOM 728 N N . ASP A 1 97 ? 6.825 12.732 6.533 1.00 71.44 97 ASP A N 1
ATOM 729 C CA . ASP A 1 97 ? 7.433 14.023 6.867 1.00 71.44 97 ASP A CA 1
ATOM 730 C C . ASP A 1 97 ? 8.741 14.213 6.077 1.00 71.44 97 ASP A C 1
ATOM 732 O O . ASP A 1 97 ? 9.853 14.208 6.608 1.00 71.44 97 ASP A O 1
ATOM 736 N N . LEU A 1 98 ? 8.623 14.335 4.757 1.00 65.69 98 LEU A N 1
ATOM 737 C CA . LEU A 1 98 ? 9.713 14.772 3.895 1.00 65.69 98 LEU A CA 1
ATOM 738 C C . LEU A 1 98 ? 9.821 16.300 3.955 1.00 65.69 98 LEU A C 1
ATOM 740 O O . LEU A 1 98 ? 8.831 16.999 4.138 1.00 65.69 98 LEU A O 1
ATOM 744 N N . LEU A 1 99 ? 11.048 16.804 3.783 1.00 58.91 99 LEU A N 1
ATOM 745 C CA . LEU A 1 99 ? 11.548 18.169 4.049 1.00 58.91 99 LEU A CA 1
ATOM 746 C C . LEU A 1 99 ? 10.770 19.349 3.397 1.00 58.91 99 LEU A C 1
ATOM 748 O O . LEU A 1 99 ? 11.201 20.495 3.500 1.00 58.91 99 LEU A O 1
ATOM 752 N N . VAL A 1 100 ? 9.645 19.114 2.718 1.00 58.84 100 VAL A N 1
ATOM 753 C CA . VAL A 1 100 ? 8.810 20.122 2.053 1.00 58.84 100 VAL A CA 1
ATOM 754 C C . VAL A 1 100 ? 7.341 19.871 2.414 1.00 58.84 100 VAL A C 1
ATOM 756 O O . VAL A 1 100 ? 6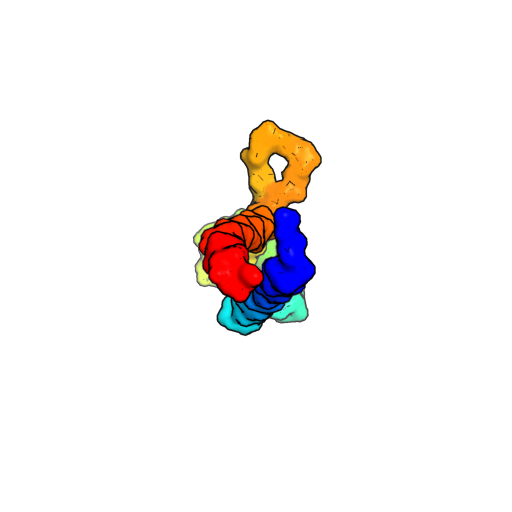.662 19.033 1.828 1.00 58.84 100 VAL A O 1
ATOM 759 N N . THR A 1 101 ? 6.855 20.627 3.394 1.00 58.69 101 THR A N 1
ATOM 760 C CA . THR A 1 101 ? 5.584 20.490 4.132 1.00 58.69 101 THR A CA 1
ATOM 761 C C . THR A 1 101 ? 4.297 20.794 3.340 1.00 58.69 101 THR A C 1
ATOM 763 O O . THR A 1 101 ? 3.298 21.207 3.925 1.00 58.69 101 THR A O 1
ATOM 766 N N . THR A 1 102 ? 4.273 20.624 2.014 1.00 64.44 102 THR A N 1
ATOM 767 C CA . THR A 1 102 ? 3.120 21.036 1.182 1.00 64.44 102 THR A CA 1
ATOM 768 C C . THR A 1 102 ? 2.453 19.926 0.375 1.00 64.44 102 THR A C 1
ATOM 770 O O . THR A 1 102 ? 1.387 20.174 -0.188 1.00 64.44 102 THR A O 1
ATOM 773 N N . LEU A 1 103 ? 3.011 18.711 0.324 1.00 65.50 103 LEU A N 1
ATOM 774 C CA . LEU A 1 103 ? 2.404 17.590 -0.401 1.00 65.50 103 LEU A CA 1
ATOM 775 C C . LEU A 1 103 ? 2.029 16.454 0.565 1.00 65.50 103 LEU A C 1
ATOM 777 O O . LEU A 1 103 ? 2.930 15.880 1.172 1.00 65.50 103 LEU A O 1
ATOM 781 N N . PRO A 1 104 ? 0.734 16.098 0.693 1.00 69.25 104 PRO A N 1
ATOM 782 C CA . PRO A 1 104 ? 0.313 14.934 1.466 1.00 69.25 104 PRO A CA 1
ATOM 783 C C . PRO A 1 104 ? 0.696 13.666 0.694 1.00 69.25 104 PRO A C 1
ATOM 785 O O . PRO A 1 104 ? -0.046 13.196 -0.172 1.00 69.25 104 PRO A O 1
ATOM 788 N N . LEU A 1 105 ? 1.899 13.157 0.948 1.00 75.19 105 LEU A N 1
ATOM 789 C CA . LEU A 1 105 ? 2.394 11.925 0.348 1.00 75.19 105 LEU A CA 1
ATOM 790 C C . LEU A 1 105 ? 2.414 10.825 1.408 1.00 75.19 105 LEU A C 1
ATOM 792 O O . LEU A 1 105 ? 3.048 10.962 2.452 1.00 75.19 105 LEU A O 1
ATOM 796 N N . THR A 1 106 ? 1.742 9.718 1.107 1.00 82.69 106 THR A N 1
ATOM 797 C CA . THR A 1 106 ? 1.664 8.550 1.986 1.00 82.69 106 THR A CA 1
ATOM 798 C C . THR A 1 106 ? 2.729 7.514 1.629 1.00 82.69 106 THR A C 1
ATOM 800 O O . THR A 1 106 ? 3.122 7.365 0.467 1.00 82.69 106 THR A O 1
ATOM 803 N N . GLN A 1 107 ? 3.205 6.776 2.631 1.00 84.44 107 GLN A N 1
ATOM 804 C CA . GLN A 1 107 ? 4.318 5.832 2.505 1.00 84.44 107 GLN A CA 1
ATOM 805 C C . GLN A 1 107 ? 4.118 4.765 1.416 1.00 84.44 107 GLN A C 1
ATOM 807 O O . GLN A 1 107 ? 5.027 4.516 0.619 1.00 84.44 107 GLN A O 1
ATOM 812 N N . GLY A 1 108 ? 2.939 4.146 1.354 1.00 82.12 108 GLY A N 1
ATOM 813 C CA . GLY A 1 108 ? 2.644 3.059 0.417 1.00 82.12 108 GLY A CA 1
ATOM 814 C C . GLY A 1 108 ? 2.792 3.441 -1.066 1.00 82.12 108 GLY A C 1
ATOM 815 O O . GLY A 1 108 ? 3.598 2.832 -1.778 1.00 82.12 108 GLY A O 1
ATOM 816 N N . PRO A 1 109 ? 2.064 4.460 -1.556 1.00 82.00 109 PRO A N 1
ATOM 817 C CA . PRO A 1 109 ? 2.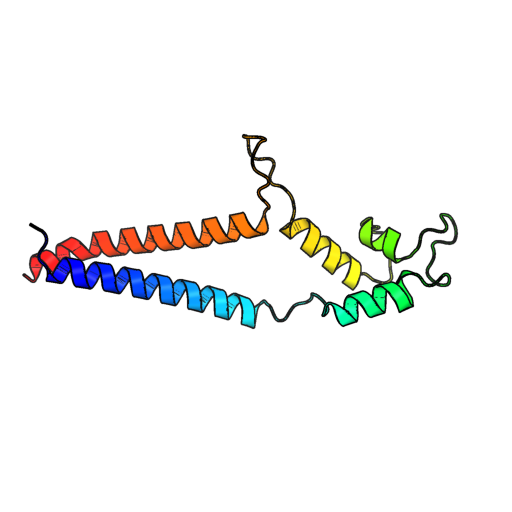188 4.938 -2.931 1.00 82.00 109 PRO A CA 1
ATOM 818 C C . PRO A 1 109 ? 3.607 5.377 -3.306 1.00 82.00 109 PRO A C 1
ATOM 820 O O . PRO A 1 109 ? 4.066 5.058 -4.403 1.00 82.00 109 PRO A O 1
ATOM 823 N N . ILE A 1 110 ? 4.334 6.042 -2.399 1.00 83.56 110 ILE A N 1
ATOM 824 C CA . ILE A 1 110 ? 5.725 6.456 -2.645 1.00 83.56 110 ILE A CA 1
ATOM 825 C C . ILE A 1 110 ? 6.616 5.237 -2.890 1.00 83.56 110 ILE A C 1
ATOM 827 O O . ILE A 1 110 ? 7.373 5.224 -3.860 1.00 83.56 110 ILE A O 1
ATOM 831 N N . LEU A 1 111 ? 6.510 4.197 -2.056 1.00 83.38 111 LEU A N 1
ATOM 832 C CA . LEU A 1 111 ? 7.275 2.959 -2.239 1.00 83.38 111 LEU A CA 1
ATOM 833 C C . LEU A 1 111 ? 6.997 2.327 -3.610 1.00 83.38 111 LEU A C 1
ATOM 835 O O . LEU A 1 111 ? 7.934 1.945 -4.314 1.00 83.38 111 LEU A O 1
ATOM 839 N N . SER A 1 112 ? 5.731 2.294 -4.036 1.00 83.06 112 SER A N 1
ATOM 840 C CA . SER A 1 112 ? 5.350 1.798 -5.366 1.00 83.06 112 SER A CA 1
ATOM 841 C C . SER A 1 112 ? 5.940 2.646 -6.499 1.00 83.06 112 SER A C 1
ATOM 843 O O . SER A 1 112 ? 6.405 2.107 -7.510 1.00 83.06 112 SER A O 1
ATOM 845 N N . MET A 1 113 ? 5.937 3.973 -6.351 1.00 81.50 113 MET A N 1
ATOM 846 C CA . MET A 1 113 ? 6.504 4.892 -7.341 1.00 81.50 113 MET A CA 1
ATOM 847 C C . MET A 1 113 ? 8.022 4.744 -7.453 1.00 81.50 113 MET A C 1
ATOM 849 O O . MET A 1 113 ? 8.549 4.694 -8.566 1.00 81.50 113 MET A O 1
ATOM 853 N N . VAL A 1 114 ? 8.725 4.631 -6.324 1.00 85.06 114 VAL A N 1
ATOM 854 C CA . VAL A 1 114 ? 10.178 4.414 -6.290 1.00 85.06 114 VAL A CA 1
ATOM 855 C C . VAL A 1 114 ? 10.531 3.090 -6.961 1.00 85.06 114 VAL A C 1
ATOM 857 O O . VAL A 1 114 ? 11.394 3.076 -7.836 1.00 85.06 114 VAL A O 1
ATOM 860 N N . ALA A 1 115 ? 9.825 2.004 -6.633 1.00 86.00 115 ALA A N 1
ATOM 861 C CA . ALA A 1 115 ? 10.047 0.699 -7.256 1.00 86.00 115 ALA A CA 1
ATOM 862 C C . ALA A 1 115 ? 9.866 0.752 -8.785 1.00 86.00 115 ALA A C 1
ATOM 864 O O . ALA A 1 115 ? 10.735 0.305 -9.536 1.00 86.00 115 ALA A O 1
ATOM 865 N N . SER A 1 116 ? 8.782 1.379 -9.251 1.00 82.31 116 SER A N 1
ATOM 866 C CA . SER A 1 116 ? 8.495 1.532 -10.687 1.00 82.31 116 SER A CA 1
ATOM 867 C C . SER A 1 116 ? 9.542 2.400 -11.399 1.00 82.31 116 SER A C 1
ATOM 869 O O . SER A 1 116 ? 9.939 2.124 -12.535 1.00 82.31 116 SER A O 1
ATOM 871 N N . THR A 1 117 ? 10.032 3.440 -10.720 1.00 84.06 117 THR A N 1
ATOM 872 C CA . THR A 1 117 ? 11.056 4.350 -11.251 1.00 84.06 117 THR A CA 1
ATOM 873 C C . THR A 1 117 ? 12.409 3.658 -11.360 1.00 84.06 117 THR A C 1
ATOM 875 O O . THR A 1 117 ? 13.037 3.722 -12.414 1.00 84.06 117 THR A O 1
ATOM 878 N N . LEU A 1 118 ? 12.845 2.954 -10.312 1.00 85.62 118 LEU A N 1
ATOM 879 C CA . LEU A 1 118 ? 14.105 2.210 -10.314 1.00 85.62 118 LEU A CA 1
ATOM 880 C C . LEU A 1 118 ? 14.129 1.165 -11.425 1.00 85.62 118 LEU A C 1
ATOM 882 O O . LEU A 1 118 ? 15.101 1.088 -12.171 1.00 85.62 118 LEU A O 1
ATOM 886 N N . TRP A 1 119 ? 13.037 0.423 -11.595 1.00 84.50 119 TRP A N 1
ATOM 887 C CA . TRP A 1 119 ? 12.939 -0.559 -12.669 1.00 84.50 119 TRP A CA 1
ATOM 888 C C . TRP A 1 119 ? 13.018 0.105 -14.050 1.00 84.50 119 TRP A C 1
ATOM 890 O O . TRP A 1 119 ? 13.746 -0.346 -14.932 1.00 84.50 119 TRP A O 1
ATOM 900 N N . SER A 1 120 ? 12.341 1.237 -14.230 1.00 81.94 120 SER A N 1
ATOM 901 C CA . SER A 1 120 ? 12.415 1.987 -15.487 1.00 81.94 120 SER A CA 1
ATOM 902 C C . SER A 1 120 ? 13.829 2.507 -15.777 1.00 81.94 120 SER A C 1
ATOM 904 O O . SER A 1 120 ? 14.267 2.469 -16.924 1.00 81.94 120 SER A O 1
ATOM 906 N N . ILE A 1 121 ? 14.569 2.943 -14.752 1.00 83.44 121 ILE A N 1
ATOM 907 C CA . ILE A 1 121 ? 15.967 3.380 -14.886 1.00 83.44 121 ILE A CA 1
ATOM 908 C C . ILE A 1 121 ? 16.873 2.212 -15.286 1.00 83.44 121 ILE A C 1
ATOM 910 O O . ILE A 1 121 ? 17.678 2.374 -16.202 1.00 83.44 121 ILE A O 1
ATOM 914 N N . VAL A 1 122 ? 16.725 1.047 -14.647 1.00 86.25 122 VAL A N 1
ATOM 915 C CA . VAL A 1 122 ? 17.498 -0.162 -14.985 1.00 86.25 122 VAL A CA 1
ATOM 916 C C . VAL A 1 122 ? 17.265 -0.557 -16.441 1.00 86.25 122 VAL A C 1
ATOM 918 O O . VAL A 1 122 ? 18.223 -0.727 -17.185 1.00 86.25 122 VAL A O 1
ATOM 921 N N . MET A 1 123 ? 16.008 -0.575 -16.891 1.00 80.81 123 MET A N 1
ATOM 922 C CA . MET A 1 123 ? 15.703 -0.883 -18.289 1.00 80.81 123 MET A CA 1
ATOM 923 C C . MET A 1 123 ? 16.329 0.130 -19.258 1.00 80.81 123 MET A C 1
ATOM 925 O O . MET A 1 123 ? 16.842 -0.243 -20.311 1.00 80.81 123 MET A O 1
ATOM 929 N N . CYS A 1 124 ? 16.293 1.424 -18.930 1.00 79.62 124 CYS A N 1
ATOM 930 C CA . CYS A 1 124 ? 16.940 2.445 -19.750 1.00 79.62 124 CYS A CA 1
ATOM 931 C C . CYS A 1 124 ? 18.458 2.232 -19.841 1.00 79.62 124 CYS A C 1
ATOM 933 O O . CYS A 1 124 ? 19.018 2.431 -20.918 1.00 79.62 124 CYS A O 1
ATOM 935 N N . ALA A 1 125 ? 19.110 1.820 -18.751 1.00 83.12 125 ALA A N 1
ATOM 936 C CA . ALA A 1 125 ? 20.534 1.495 -18.751 1.00 83.12 125 ALA A CA 1
ATOM 937 C C . ALA A 1 125 ? 20.830 0.283 -19.652 1.00 83.12 125 ALA A C 1
ATOM 939 O O . ALA A 1 125 ? 21.651 0.394 -20.563 1.00 83.12 125 ALA A O 1
ATOM 940 N N . ASP A 1 126 ? 20.071 -0.806 -19.498 1.00 81.75 126 ASP A N 1
ATOM 941 C CA . ASP A 1 126 ? 20.214 -2.016 -20.319 1.00 81.75 126 ASP A CA 1
ATOM 942 C C . ASP A 1 126 ? 20.011 -1.722 -21.818 1.00 81.75 126 ASP A C 1
ATOM 944 O O . ASP A 1 126 ? 20.716 -2.249 -22.683 1.00 81.75 126 ASP A O 1
ATOM 948 N N . LEU A 1 127 ? 19.065 -0.835 -22.150 1.00 75.75 127 LEU A N 1
ATOM 949 C CA . LEU A 1 127 ? 18.826 -0.407 -23.529 1.00 75.75 127 LEU A CA 1
ATOM 950 C C . LEU A 1 127 ? 19.987 0.408 -24.095 1.00 75.75 127 LEU A C 1
ATOM 952 O O . LEU A 1 127 ? 20.331 0.214 -25.262 1.00 75.75 127 LEU A O 1
ATOM 956 N N . VAL A 1 128 ? 20.584 1.305 -23.304 1.00 79.75 128 VAL A N 1
ATOM 957 C CA . VAL A 1 128 ? 21.748 2.098 -23.728 1.00 79.75 128 VAL A CA 1
ATOM 958 C C . VAL A 1 128 ? 22.940 1.190 -24.024 1.00 79.75 128 VAL A C 1
ATOM 960 O O . VAL A 1 128 ? 23.582 1.368 -25.061 1.00 79.75 128 VAL A O 1
ATOM 963 N N . ASP A 1 129 ? 23.169 0.171 -23.199 1.00 79.00 129 ASP A N 1
ATOM 964 C CA . ASP A 1 129 ? 24.252 -0.799 -23.394 1.00 79.00 129 ASP A CA 1
ATOM 965 C C . ASP A 1 129 ? 24.053 -1.676 -24.641 1.00 79.00 129 ASP A C 1
ATOM 967 O O . ASP A 1 129 ? 25.020 -2.130 -25.256 1.00 79.00 129 ASP A O 1
ATOM 971 N N . CYS A 1 130 ? 22.809 -1.861 -25.090 1.00 70.50 130 CYS A N 1
ATOM 972 C CA . CYS A 1 130 ? 22.513 -2.583 -26.327 1.00 70.50 130 CYS A CA 1
ATOM 973 C C . CYS A 1 130 ? 22.675 -1.729 -27.604 1.00 70.50 130 CYS A C 1
ATOM 975 O O . CYS A 1 130 ? 22.795 -2.284 -28.698 1.00 70.50 130 CYS A O 1
ATOM 977 N N . ILE A 1 131 ? 22.694 -0.391 -27.519 1.00 72.19 131 ILE A N 1
ATOM 978 C CA . ILE A 1 131 ? 22.789 0.495 -28.701 1.00 72.19 131 ILE A CA 1
ATOM 979 C C . ILE A 1 131 ? 24.044 0.222 -29.557 1.00 72.19 131 ILE A C 1
ATOM 981 O O . ILE A 1 131 ? 23.898 0.129 -30.781 1.00 72.19 131 ILE A O 1
ATOM 985 N N . PRO A 1 132 ? 25.258 0.061 -28.991 1.00 71.44 132 PRO A N 1
ATOM 986 C CA . PRO A 1 132 ? 26.460 -0.237 -29.771 1.00 71.44 132 PRO A CA 1
ATOM 987 C C . PRO A 1 132 ? 26.363 -1.547 -30.565 1.00 71.44 132 PRO A C 1
ATOM 989 O O . PRO A 1 132 ? 26.813 -1.598 -31.708 1.00 71.44 132 PRO A O 1
ATOM 992 N N . LEU A 1 133 ? 25.728 -2.581 -29.998 1.00 66.69 133 LEU A N 1
ATOM 993 C CA . LEU A 1 133 ? 25.484 -3.866 -30.667 1.00 66.69 133 LEU A CA 1
ATOM 994 C C . LEU A 1 133 ? 24.601 -3.702 -31.908 1.00 66.69 133 LEU A C 1
ATOM 996 O O . LEU A 1 133 ? 24.891 -4.272 -32.958 1.00 66.69 133 LEU A O 1
ATOM 1000 N N . PHE A 1 134 ? 23.555 -2.881 -31.817 1.00 63.12 134 PHE A N 1
ATOM 1001 C CA . PHE A 1 134 ? 22.657 -2.644 -32.947 1.00 63.12 134 PHE A CA 1
ATOM 1002 C C . PHE A 1 134 ? 23.293 -1.784 -34.038 1.00 63.12 134 PHE A C 1
ATOM 1004 O O . PHE A 1 134 ? 23.077 -2.055 -35.218 1.00 63.12 134 PHE A O 1
ATOM 1011 N N . LEU A 1 135 ? 24.105 -0.793 -33.662 1.00 63.03 135 LEU A N 1
ATOM 1012 C CA . LEU A 1 135 ? 24.853 0.029 -34.618 1.00 63.03 135 LEU A CA 1
ATOM 1013 C C . LEU A 1 135 ? 25.965 -0.755 -35.331 1.00 63.03 135 LEU A C 1
ATOM 1015 O O . LEU A 1 135 ? 26.310 -0.409 -36.453 1.00 63.03 135 LEU A O 1
ATOM 1019 N N . ALA A 1 136 ? 26.507 -1.811 -34.717 1.00 61.03 136 ALA A N 1
ATOM 1020 C CA . ALA A 1 136 ? 27.476 -2.703 -35.359 1.00 61.03 136 ALA A CA 1
ATOM 1021 C C . ALA A 1 136 ? 26.838 -3.682 -36.368 1.00 61.03 136 ALA A C 1
ATOM 1023 O O . ALA A 1 136 ? 27.549 -4.277 -37.174 1.00 61.03 136 ALA A O 1
ATOM 1024 N N . SER A 1 137 ? 25.511 -3.860 -36.320 1.00 57.50 137 SER A N 1
ATOM 1025 C CA . SER A 1 137 ? 24.752 -4.775 -37.189 1.00 57.50 137 SER A CA 1
ATOM 1026 C C . SER A 1 137 ? 24.081 -4.107 -38.402 1.00 57.50 137 SER A C 1
ATOM 1028 O O . SER A 1 137 ? 23.466 -4.805 -39.209 1.00 57.50 137 SER A O 1
ATOM 1030 N N . SER A 1 138 ? 24.179 -2.775 -38.523 1.00 51.34 138 SER A N 1
ATOM 1031 C CA . SER A 1 138 ? 23.605 -1.949 -39.602 1.00 51.34 138 SER A CA 1
ATOM 1032 C C . SER A 1 138 ? 24.681 -1.336 -40.485 1.00 51.34 138 SER A C 1
ATOM 1034 O O . SER A 1 138 ? 24.478 -1.297 -41.716 1.00 51.34 138 SER A O 1
#

Foldseek 3Di:
DDDPVLVVVLVVLLVVLVVVLVVVVVCCCVVVVVDLDDDPVVVVCCCVPPQQDQVQADPPPSHTNVRCLLVLPPVDPPPVSSNVNNVVVCQQQPADPDPDPPDRDGDNVVVSVVVSVVSSVVSVVVSVVCVVVVVVVD

=== Feature glossary ===
Reading guide. The protein is described through the following features:

Foldseek 3Di. A 3Di character summarizes, for each residue, the relative orientation of the Cα frame of its nearest spatial neighbor. Because it encodes fold topology rather than chemistry, 3Di alignments detect remote structural similarity that sequence alignment misses.

Contact-map, Ramachandran, and PAE plots. Plot images: a contact map (which residues are close in 3D, as an N×N binary image), a Ramachandran scatter (backbone torsion angles, revealing secondary-structure composition at a glance), and — for AlphaFold structures — a PAE heatmap (pairwise prediction confidence).

Radius of gyration, Cα contacts, bounding box. Radius of gyration (Rg) is the root-mean-square distance of Cα atoms from their centroid — a single number for overall size and compactness. A globular domain of N residues has Rg ≈ 2.2·N^0.38 Å; an extended or disordered chain has a much larger Rg. The Cα contact count is the number of residue pairs whose Cα atoms are within 8 Å and are more than four positions apart in sequence — a standard proxy for tertiary packing density. The bounding box is the smallest axis-aligned box enclosing all Cα atoms.

Secondary structure (8-state, DSSP). Eight-state secondary structure (DSSP): H is the canonical α-helix, G the tighter 3₁₀-helix, I the wider π-helix; E/B are β-structure, T and S are turns and bends, and '-' is everything else. DSSP derives these from the pattern of main-chain N–H···O=C hydrogen bonds, not from the sequence.

B-factor. B-factor (Debye–Waller factor) reflects atomic displacement in the crystal lattice. It is an experimental observable (units Å²), not a prediction; low values mean the atom is pinned down, high values mean it moves or is heterogeneous across the crystal.

pLDDT. pLDDT is the predicted lDDT-Cα score: AlphaFold's confidence that the local environment of each residue (all inter-atomic distances within 15 Å) is correctly placed. It is a per-residue number between 0 and 100, with higher meaning more reliable.

Nearest PDB structures. Nearest PDB neighbors are the top structural matches found by Foldseek when searching this structure against the entire Protein Data Bank. Each hit reports a TM-score (0 to 1; >0.5 almost always implies the same fold) and an E-value. These are *structural* homologs — they may share no detectable sequence similarity.

Solvent-accessible surface area. Accessible surface area quantifies burial. A residue with SASA near zero is packed into the hydrophobic core; one with SASA >100 Å² sits on the surface. Computed here via the Shrake–Rupley numerical algorithm with a 1.4 Å probe.

Rendered structure images. Structure images are PyMOL renders from six orthogonal camera directions. Cartoon representation draws helices as coils and strands as arrows; sticks shows the backbone as bonds; surface shows the solvent-excluded envelope. Rainbow coloring maps sequence position to hue (blue→red, N→C); chain coloring assigns a distinct color per polypeptide.

Backbone torsions (φ/ψ). φ (phi) and ψ (psi) are the two rotatable backbone dihedrals per residue: φ is the C(i-1)–N–Cα–C torsion, ψ is the N–Cα–C–N(i+1) torsion, both in degrees on (−180°, 180°]. α-helical residues cluster near (−60°, −45°); β-strand residues near (−120°, +130°). A Ramachandran plot is simply a scatter of (φ, ψ) for every residue.

Predicted aligned error. Predicted Aligned Error (PAE) is an AlphaFold confidence matrix: entry (i, j) is the expected error in the position of residue j, in ångströms, when the prediction is superimposed on the true structure at residue i. Low PAE within a block of residues means that block is internally rigid and well-predicted; high PAE between two blocks means their relative placement is uncertain even if each block individually is confident.

mmCIF coordinates. Structure coordinates are given as an mmCIF _atom_site loop: one row per atom with element, residue name, chain id, sequence number, and x/y/z position in Å. Only the four main-chain atoms per residue are included here; side chains are omitted to keep the record compact.

InterPro / GO / CATH / organism. Database cross-references. InterPro integrates a dozen domain/family signature databases into unified entries with residue-range hits. GO terms attach function/process/location labels with evidence codes. CATH codes position the fold in a four-level structural taxonomy. Organism is the NCBI-taxonomy species name.

Secondary structure (3-state, P-SEA). SS3 is a coarse helix/strand/coil call (letters a/b/c) made by the P-SEA algorithm from inter-Cα distances and dihedrals. It is less detailed than DSSP but needs only Cα positions.

Sequence. Sequence gives the chain of amino acids in standard one-letter code (A=alanine, C=cysteine, …, Y=tyrosine), read N→C. It is the only feature that is directly encoded by the gene; all structural features are derived from the folded form of this sequence.